Protein AF-A0A2V5P9M1-F1 (afdb_monomer)

Foldseek 3Di:
DLVVLVVDQADPAAEAEDEPPDDPVVVVSSVVSCVVNVHYYDYQYQDPPDPDPVSSVCSRVVPDDPRD

Solvent-accessible surface area (backbone atoms only — not comparable to full-atom values): 4178 Å² total; per-residue (Å²): 103,63,70,59,66,70,70,56,88,78,50,88,75,31,38,49,75,43,53,71,82,52,58,65,71,55,47,52,49,49,53,52,51,26,62,78,54,67,33,45,78,42,73,28,70,68,73,79,84,70,95,52,76,61,62,52,52,48,37,47,54,78,68,58,48,101,45,82

Mean predicted aligned error: 2.17 Å

Secondary structure (DSSP, 8-state):
-HHHHHHS---TT-EEEEETTS-HHHHHHHHHHHHHHT-EEEEEPPPSS-S-THHHHHHHHTT--TT-

pLDDT: mean 97.12, std 1.21, range [93.38, 98.38]

Radius of gyration: 12.83 Å; Cα contacts (8 Å, |Δi|>4): 75; chains: 1; bounding box: 27×23×34 Å

Sequence (68 aa):
VNTVLRSLRFHSGDELLVTDQAYNACRNALNFAAEQAGVRVVVAAVPFPLRSSDEIVQRVLDLASPRT

Nearest PDB structures (foldseek):
  9aza-assembly1_A-2  TM=9.000E-01  e=1.987E-02  Penicillium expansum
  8dl5-assembly1_A  TM=8.641E-01  e=2.777E-02  Penicillium expansum
  7rw3-assembly1_A-2  TM=7.792E-01  e=1.383E-01  Escherichia coli
  6ugh-assembly1_A  TM=3.579E-01  e=7.368E-01  Homo sapiens
  7pup-assembly1_A  TM=5.502E-01  e=8.193E+00  Arabidopsis thaliana

Structure (mmCIF, N/CA/C/O backbone):
data_AF-A0A2V5P9M1-F1
#
_entry.id   AF-A0A2V5P9M1-F1
#
loop_
_atom_site.group_PDB
_atom_site.id
_atom_site.type_symbol
_atom_site.label_atom_id
_atom_site.label_alt_id
_atom_site.label_comp_id
_atom_site.label_asym_id
_atom_site.label_entity_id
_atom_site.label_seq_id
_atom_site.pdbx_PDB_ins_code
_atom_site.Cartn_x
_atom_site.Cartn_y
_atom_site.Cartn_z
_atom_site.occupancy
_atom_site.B_iso_or_equiv
_atom_site.auth_seq_id
_atom_site.auth_comp_id
_atom_site.auth_asym_id
_atom_site.auth_atom_id
_atom_site.pdbx_PDB_model_num
ATOM 1 N N . VAL A 1 1 ? 1.774 13.492 4.437 1.00 93.69 1 VAL A N 1
ATOM 2 C CA . VAL A 1 1 ? 1.493 12.130 4.959 1.00 93.69 1 VAL A CA 1
ATOM 3 C C . VAL A 1 1 ? 0.807 12.164 6.320 1.00 93.69 1 VAL A C 1
ATOM 5 O O . VAL A 1 1 ?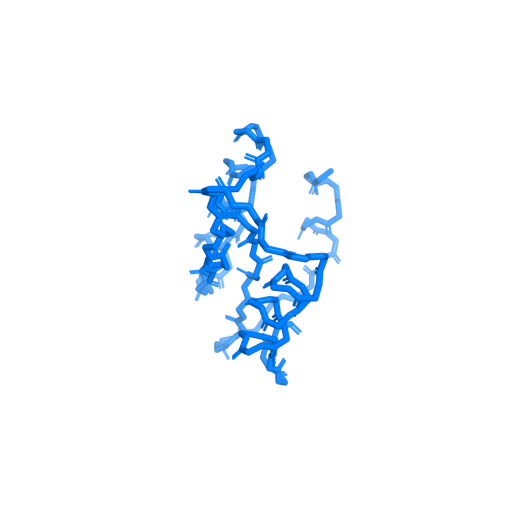 -0.356 11.802 6.365 1.00 93.69 1 VAL A O 1
ATOM 8 N N . ASN A 1 2 ? 1.440 12.668 7.391 1.00 97.38 2 ASN A N 1
ATOM 9 C CA . ASN A 1 2 ? 0.843 12.691 8.743 1.00 97.38 2 ASN A CA 1
ATOM 10 C C . ASN A 1 2 ? -0.576 13.283 8.815 1.00 97.38 2 ASN A C 1
ATOM 12 O O . ASN A 1 2 ? -1.463 12.650 9.374 1.00 97.38 2 ASN A O 1
ATOM 16 N N . THR A 1 3 ? -0.800 14.465 8.233 1.00 97.81 3 THR A N 1
ATOM 17 C CA . THR A 1 3 ? -2.120 15.120 8.245 1.00 97.81 3 THR A CA 1
ATOM 18 C C . THR A 1 3 ? -3.201 14.249 7.608 1.00 97.81 3 THR A C 1
ATOM 20 O O . THR A 1 3 ? -4.279 14.113 8.171 1.00 97.81 3 THR A O 1
ATOM 23 N N . VAL A 1 4 ? -2.890 13.614 6.471 1.00 97.56 4 VAL A N 1
ATOM 24 C CA . VAL A 1 4 ? -3.835 12.750 5.749 1.00 97.56 4 VAL A CA 1
ATOM 25 C C . VAL A 1 4 ? -4.153 11.511 6.578 1.00 97.56 4 VAL A C 1
ATOM 27 O O . VAL A 1 4 ? -5.317 11.273 6.875 1.00 97.56 4 VAL A O 1
ATOM 30 N N . LEU A 1 5 ? -3.133 10.783 7.045 1.00 97.06 5 LEU A N 1
ATOM 31 C CA . LEU A 1 5 ? -3.328 9.574 7.854 1.00 97.06 5 LEU A CA 1
ATOM 32 C C . LEU A 1 5 ? -4.143 9.844 9.126 1.00 97.06 5 LEU A C 1
ATOM 34 O O . LEU A 1 5 ? -4.956 9.017 9.514 1.00 97.06 5 LEU A O 1
ATOM 38 N N . ARG A 1 6 ? -3.962 11.011 9.756 1.00 94.12 6 ARG A N 1
ATOM 39 C CA . ARG A 1 6 ? -4.701 11.406 10.968 1.00 94.12 6 ARG A CA 1
ATOM 40 C C . ARG A 1 6 ? -6.122 11.904 10.698 1.00 94.12 6 ARG A C 1
ATOM 42 O O . ARG A 1 6 ? -6.908 11.977 11.635 1.00 94.12 6 ARG A O 1
ATOM 49 N N . SER A 1 7 ? -6.442 12.279 9.460 1.00 97.19 7 SER A N 1
ATOM 50 C CA . SER A 1 7 ? -7.797 12.702 9.076 1.00 97.19 7 SER A CA 1
ATOM 51 C C . SER A 1 7 ? -8.731 11.538 8.737 1.00 97.19 7 SER A C 1
ATOM 53 O O . SER A 1 7 ? -9.947 11.723 8.716 1.00 97.19 7 SER A O 1
ATOM 55 N N . LEU A 1 8 ? -8.178 10.352 8.473 1.00 96.19 8 LEU A N 1
ATOM 56 C CA . LEU A 1 8 ? -8.942 9.157 8.130 1.00 96.19 8 LEU A CA 1
ATOM 57 C C . LEU A 1 8 ? -9.426 8.436 9.393 1.00 96.19 8 LEU A C 1
ATOM 59 O O . LEU A 1 8 ? -8.788 8.492 10.445 1.00 96.19 8 LEU A O 1
ATOM 63 N N . ARG A 1 9 ? -10.567 7.748 9.283 1.00 95.56 9 ARG A N 1
ATOM 64 C CA . ARG A 1 9 ? -11.087 6.854 10.323 1.00 95.56 9 ARG A CA 1
ATOM 65 C C . ARG A 1 9 ? -10.882 5.417 9.875 1.00 95.56 9 ARG A C 1
ATOM 67 O O . ARG A 1 9 ? -11.471 5.011 8.880 1.00 95.56 9 ARG A O 1
ATOM 74 N N . PHE A 1 10 ? -10.070 4.688 10.623 1.00 96.31 10 PHE A N 1
ATOM 75 C CA . PHE A 1 10 ? -9.797 3.278 10.384 1.00 96.31 10 PHE A CA 1
ATOM 76 C C . PHE A 1 10 ? -10.702 2.402 11.247 1.00 96.31 10 PHE A C 1
ATOM 78 O O . PHE A 1 10 ? -11.022 2.758 12.385 1.00 96.31 10 PHE A O 1
ATOM 85 N N . HIS A 1 11 ? -11.089 1.255 10.709 1.00 95.81 11 HIS A N 1
ATOM 86 C CA . HIS A 1 11 ? -11.884 0.238 11.376 1.00 95.81 11 HIS A CA 1
ATOM 87 C C . HIS A 1 11 ? -11.085 -1.056 11.518 1.00 95.81 11 HIS A C 1
ATOM 89 O O . HIS A 1 11 ? -10.094 -1.301 10.828 1.00 95.81 11 HIS A O 1
ATOM 95 N N . SER A 1 12 ? -11.526 -1.910 12.441 1.00 95.06 12 SER A N 1
ATOM 96 C CA . SER A 1 12 ? -10.916 -3.224 12.614 1.00 95.06 12 SER A CA 1
ATOM 97 C C . SER A 1 12 ? -11.010 -4.025 11.313 1.00 95.06 12 SER A C 1
ATOM 99 O O . SER A 1 12 ? -12.097 -4.210 10.769 1.00 95.06 12 SER A O 1
ATOM 101 N N . GLY A 1 13 ? -9.862 -4.508 10.840 1.00 95.56 13 GLY A N 1
ATOM 102 C CA . GLY A 1 13 ? -9.751 -5.260 9.593 1.00 95.56 13 GLY A CA 1
ATOM 103 C C . GLY A 1 13 ? -9.301 -4.439 8.385 1.00 95.56 13 GLY A C 1
ATOM 104 O O . GLY A 1 13 ? -8.997 -5.064 7.372 1.00 95.56 13 GLY A O 1
ATOM 105 N N . ASP A 1 14 ? -9.207 -3.109 8.494 1.00 97.81 14 ASP A N 1
ATOM 106 C CA . ASP A 1 14 ? -8.645 -2.263 7.436 1.00 97.81 14 ASP A CA 1
ATOM 107 C C . ASP A 1 14 ? -7.133 -2.505 7.259 1.00 97.81 14 ASP A C 1
ATOM 109 O O . ASP A 1 14 ? -6.435 -3.056 8.124 1.00 97.81 14 ASP A O 1
ATOM 113 N N . GLU A 1 15 ? -6.619 -2.087 6.106 1.00 98.31 15 GLU A N 1
ATOM 114 C CA . GLU A 1 15 ? -5.263 -2.348 5.645 1.00 98.31 15 GLU A CA 1
ATOM 115 C C . GLU A 1 15 ? -4.643 -1.096 5.015 1.00 98.31 15 GLU A C 1
ATOM 117 O O . GLU A 1 15 ? -5.213 -0.477 4.130 1.00 98.31 15 GLU A O 1
ATOM 122 N N . LEU A 1 16 ? -3.428 -0.733 5.425 1.00 98.12 16 LEU A N 1
ATOM 123 C CA . LEU A 1 16 ? -2.653 0.330 4.788 1.00 98.12 16 LEU A CA 1
ATOM 124 C C . LEU A 1 16 ? -1.665 -0.274 3.793 1.00 98.12 16 LEU A C 1
ATOM 126 O O . LEU A 1 16 ? -0.651 -0.849 4.196 1.00 98.12 16 LEU A O 1
ATOM 130 N N . LEU A 1 17 ? -1.936 -0.122 2.497 1.00 98.25 17 LEU A N 1
ATOM 131 C CA . LEU A 1 17 ? -1.055 -0.587 1.425 1.00 98.25 17 LEU A CA 1
ATOM 132 C C . LEU A 1 17 ? 0.033 0.442 1.095 1.00 98.25 17 LEU A C 1
ATOM 134 O O . LEU A 1 17 ? -0.229 1.631 0.918 1.00 98.25 17 LEU A O 1
ATOM 138 N N . VAL A 1 18 ? 1.273 -0.024 0.978 1.00 98.31 18 VAL A N 1
ATOM 139 C CA . VAL A 1 18 ? 2.434 0.799 0.625 1.00 98.31 18 VAL A CA 1
ATOM 140 C C . VAL A 1 18 ? 3.447 -0.020 -0.174 1.00 98.31 18 VAL A C 1
ATOM 142 O O . VAL A 1 18 ? 3.539 -1.230 -0.005 1.00 98.31 18 VAL A O 1
ATOM 145 N N . THR A 1 19 ? 4.243 0.610 -1.033 1.00 98.00 19 THR A N 1
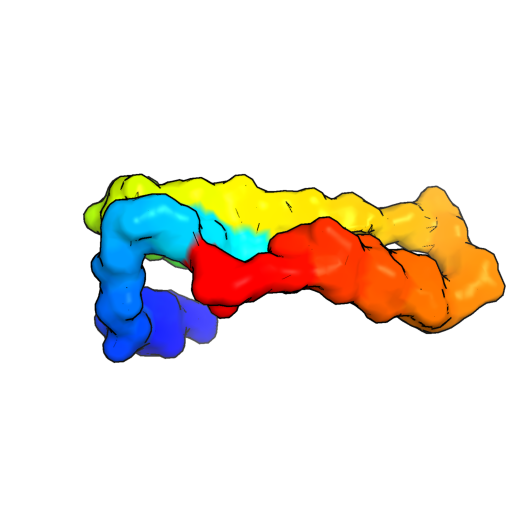ATOM 146 C CA . THR A 1 19 ? 5.350 -0.071 -1.723 1.00 98.00 19 THR A CA 1
ATOM 147 C C . THR A 1 19 ? 6.580 -0.215 -0.822 1.00 98.00 19 THR A C 1
ATOM 149 O O . THR A 1 19 ? 6.792 0.578 0.100 1.00 98.00 19 THR A O 1
ATOM 152 N N . ASP A 1 20 ? 7.446 -1.187 -1.102 1.00 97.31 20 ASP A N 1
ATOM 153 C CA . ASP A 1 20 ? 8.759 -1.318 -0.443 1.00 97.31 20 ASP A CA 1
ATOM 154 C C . ASP A 1 20 ? 9.755 -0.199 -0.814 1.00 97.31 20 ASP A C 1
ATOM 156 O O . ASP A 1 20 ? 10.710 0.040 -0.083 1.00 97.31 20 ASP A O 1
ATOM 160 N N . GLN A 1 21 ? 9.478 0.551 -1.883 1.00 95.88 21 GLN A N 1
ATOM 161 C CA . GLN A 1 21 ? 10.236 1.738 -2.303 1.00 95.88 21 GLN A CA 1
ATOM 162 C C . GLN A 1 21 ? 9.758 3.054 -1.657 1.00 95.88 21 GLN A C 1
ATOM 164 O O . GLN A 1 21 ? 10.156 4.142 -2.076 1.00 95.88 21 GLN A O 1
ATOM 169 N N . ALA A 1 22 ? 8.846 3.001 -0.681 1.00 97.00 22 ALA A N 1
ATOM 170 C CA . ALA A 1 22 ? 8.327 4.213 -0.055 1.00 97.00 22 ALA A CA 1
ATOM 171 C C . ALA A 1 22 ? 9.419 4.968 0.717 1.00 97.00 22 ALA A C 1
ATOM 173 O O . ALA A 1 22 ? 10.222 4.377 1.435 1.00 97.00 22 ALA A O 1
ATOM 174 N N . TYR A 1 23 ? 9.396 6.301 0.639 1.00 97.69 23 TYR A N 1
ATOM 175 C CA . TYR A 1 23 ? 10.310 7.134 1.417 1.00 97.69 23 TYR A CA 1
ATOM 176 C C . TYR A 1 23 ? 10.191 6.841 2.922 1.00 97.69 23 TYR A C 1
ATOM 178 O O . TYR A 1 23 ? 9.089 6.851 3.479 1.00 97.69 23 TYR A O 1
ATOM 186 N N . ASN A 1 24 ? 11.325 6.637 3.597 1.00 97.38 24 ASN A N 1
ATOM 187 C CA . ASN A 1 24 ? 11.373 6.136 4.977 1.00 97.38 24 ASN A CA 1
ATOM 188 C C . ASN A 1 24 ? 10.549 6.970 5.969 1.00 97.38 24 ASN A C 1
ATOM 190 O O . ASN A 1 24 ? 9.851 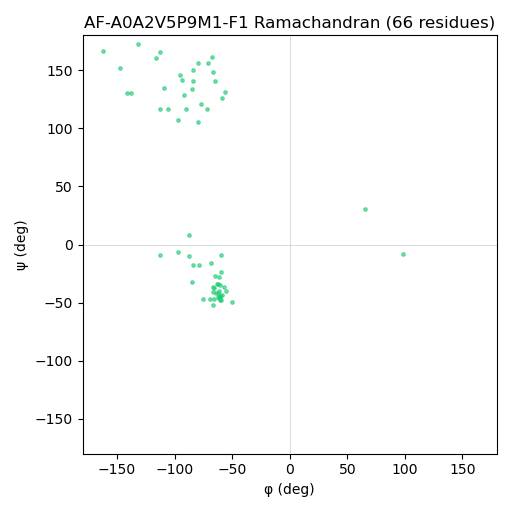6.411 6.811 1.00 97.38 24 ASN A O 1
ATOM 194 N N . ALA A 1 25 ? 10.555 8.303 5.857 1.00 97.81 25 ALA A N 1
ATOM 195 C CA . ALA A 1 25 ? 9.753 9.140 6.753 1.00 97.81 25 ALA A CA 1
ATOM 196 C C . ALA A 1 25 ? 8.241 8.936 6.539 1.00 97.81 25 ALA A C 1
ATOM 198 O O . ALA A 1 25 ? 7.468 8.930 7.498 1.00 97.81 25 ALA A O 1
ATOM 199 N N . CYS A 1 26 ? 7.817 8.725 5.289 1.00 98.06 26 CYS A N 1
ATOM 200 C CA . CYS A 1 26 ? 6.436 8.372 4.969 1.00 98.06 26 CYS A CA 1
ATOM 201 C C . CYS A 1 26 ? 6.092 6.988 5.525 1.00 98.06 26 CYS A C 1
ATOM 203 O O . CYS A 1 26 ? 5.018 6.821 6.101 1.00 98.06 26 CYS A O 1
ATOM 205 N N . ARG A 1 27 ? 7.016 6.023 5.414 1.00 98.06 27 ARG A N 1
ATOM 206 C CA . ARG A 1 27 ? 6.825 4.674 5.951 1.00 98.06 27 ARG A CA 1
ATOM 207 C C . ARG A 1 27 ? 6.697 4.668 7.475 1.00 98.06 27 ARG A C 1
ATOM 209 O O . ARG A 1 27 ? 5.807 4.005 7.994 1.00 98.06 27 ARG A O 1
ATOM 216 N N . ASN A 1 28 ? 7.504 5.458 8.180 1.00 98.19 28 ASN A N 1
ATOM 217 C CA . ASN A 1 28 ? 7.415 5.604 9.635 1.0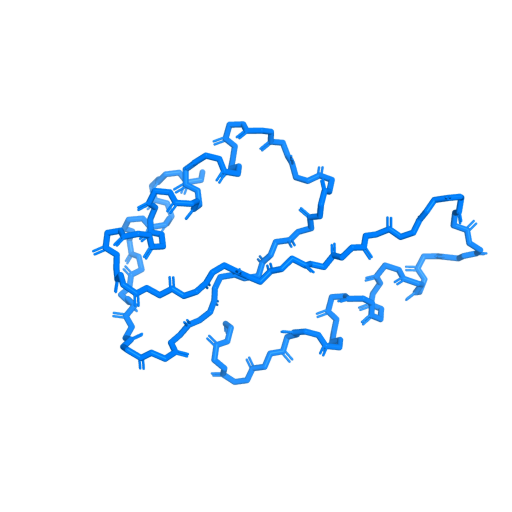0 98.19 28 ASN A CA 1
ATOM 218 C C . ASN A 1 28 ? 6.070 6.198 10.069 1.00 98.19 28 ASN A C 1
ATOM 220 O O . ASN A 1 28 ? 5.437 5.680 10.984 1.00 98.19 28 ASN A O 1
ATOM 224 N N . ALA A 1 29 ? 5.610 7.254 9.389 1.00 98.31 29 ALA A N 1
ATOM 225 C CA . ALA A 1 29 ? 4.306 7.854 9.665 1.00 98.31 29 ALA A CA 1
ATOM 226 C C . ALA A 1 29 ? 3.150 6.867 9.423 1.00 98.31 29 ALA A C 1
ATOM 228 O O . ALA A 1 29 ? 2.210 6.821 10.214 1.00 98.31 29 ALA A O 1
ATOM 229 N N . LEU A 1 30 ? 3.234 6.068 8.354 1.00 98.19 30 LEU A N 1
ATOM 230 C CA . LEU A 1 30 ? 2.256 5.031 8.024 1.00 98.19 30 LEU A CA 1
ATOM 231 C C . LEU A 1 30 ? 2.242 3.903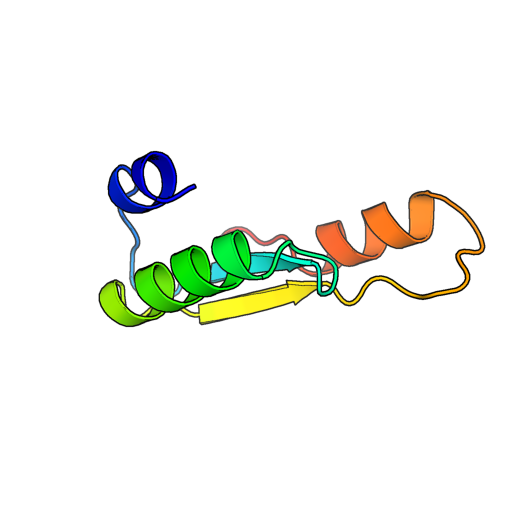 9.063 1.00 98.19 30 LEU A C 1
ATOM 233 O O . LEU A 1 30 ? 1.171 3.548 9.543 1.00 98.19 30 LEU A O 1
ATOM 237 N N . ASN A 1 31 ? 3.412 3.392 9.459 1.00 98.06 31 ASN A N 1
ATOM 238 C CA . ASN A 1 31 ? 3.529 2.359 10.493 1.00 98.06 31 ASN A CA 1
ATOM 239 C C . ASN A 1 31 ? 2.963 2.847 11.837 1.00 98.06 31 ASN A C 1
ATOM 241 O O . ASN A 1 31 ? 2.192 2.132 12.467 1.00 98.06 31 ASN A O 1
ATOM 245 N N . PHE A 1 32 ? 3.289 4.080 12.242 1.00 98.00 32 PHE A N 1
ATOM 246 C CA . PHE A 1 32 ? 2.743 4.678 13.462 1.00 98.00 32 PHE A CA 1
ATOM 247 C C . PHE A 1 32 ? 1.214 4.793 13.401 1.00 98.00 32 PHE A C 1
ATOM 249 O O . PHE A 1 32 ? 0.529 4.445 14.356 1.00 98.00 32 PHE A O 1
ATOM 256 N N . ALA A 1 33 ? 0.659 5.264 12.279 1.00 97.88 33 ALA A N 1
ATOM 257 C CA . ALA A 1 33 ? -0.791 5.364 12.119 1.00 97.88 33 ALA A CA 1
ATOM 258 C C . ALA A 1 33 ? -1.474 3.989 12.186 1.00 97.88 33 ALA A C 1
ATOM 260 O O . ALA A 1 33 ? -2.501 3.863 12.849 1.00 97.88 33 ALA A O 1
ATOM 261 N N . ALA A 1 34 ? -0.884 2.967 11.556 1.00 97.81 34 ALA A N 1
ATOM 262 C CA . ALA A 1 34 ? -1.391 1.599 11.601 1.00 97.81 34 ALA A CA 1
ATOM 263 C C . ALA A 1 34 ? -1.416 1.039 13.029 1.00 97.81 34 ALA A C 1
ATOM 265 O O . ALA A 1 34 ? -2.429 0.496 13.459 1.00 97.81 34 ALA A O 1
ATOM 266 N N . GLU A 1 35 ? -0.326 1.231 13.777 1.00 97.69 35 GLU A N 1
ATOM 267 C CA . GLU A 1 35 ? -0.213 0.808 15.174 1.00 97.69 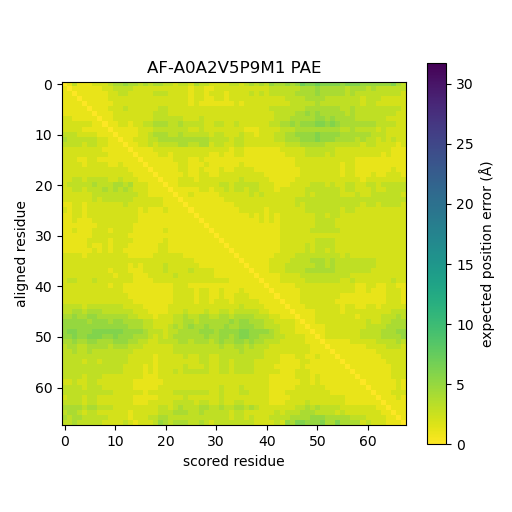35 GLU A CA 1
ATOM 268 C C . GLU A 1 35 ? -1.262 1.496 16.056 1.00 97.69 35 GLU A C 1
ATOM 270 O O . GLU A 1 35 ? -1.972 0.827 16.802 1.00 97.69 35 GLU A O 1
ATOM 275 N N . GLN A 1 36 ? -1.419 2.818 15.929 1.00 97.06 36 GLN A N 1
ATOM 276 C CA . GLN A 1 36 ? -2.412 3.572 16.703 1.00 97.06 36 GLN A CA 1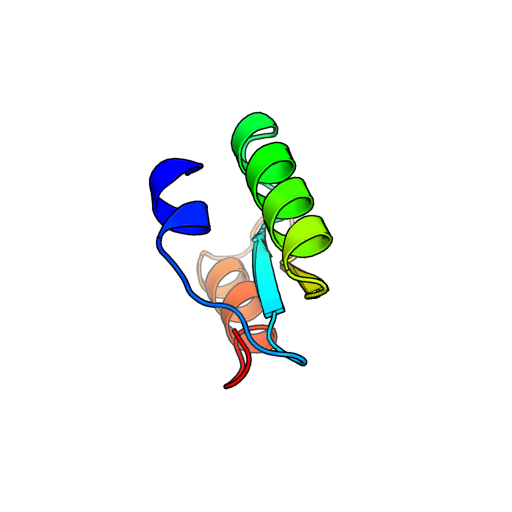
ATOM 277 C C . GLN A 1 36 ? -3.853 3.159 16.392 1.00 97.06 36 GLN A C 1
ATOM 279 O O . GLN A 1 36 ? -4.707 3.194 17.274 1.00 97.06 36 GLN A O 1
ATOM 284 N N . ALA A 1 37 ? -4.129 2.785 15.144 1.00 96.38 37 ALA A N 1
ATOM 285 C CA . ALA A 1 37 ? -5.449 2.350 14.709 1.00 96.38 37 ALA A CA 1
ATOM 286 C C . ALA A 1 37 ? -5.705 0.845 14.912 1.00 96.38 37 ALA A C 1
ATOM 288 O O . ALA A 1 37 ? -6.838 0.400 14.743 1.00 96.38 37 ALA A O 1
ATOM 289 N N . GLY A 1 38 ? -4.683 0.054 15.260 1.00 97.12 38 GLY A N 1
ATOM 290 C CA . GLY A 1 38 ? -4.794 -1.404 15.354 1.00 97.12 38 GLY A CA 1
ATOM 291 C C . GLY A 1 38 ? -5.060 -2.088 14.006 1.00 97.12 38 GLY A C 1
ATOM 292 O O . GLY A 1 38 ? -5.730 -3.119 13.966 1.00 97.12 38 GLY A O 1
ATOM 293 N N . VAL A 1 39 ? -4.563 -1.513 12.906 1.00 97.69 39 VAL A N 1
ATOM 294 C CA . VAL A 1 39 ? -4.745 -2.017 11.531 1.00 97.69 39 VAL A CA 1
ATOM 295 C C . VAL A 1 39 ? -3.434 -2.516 10.931 1.00 97.69 39 VAL A C 1
ATOM 297 O O . VAL A 1 39 ? -2.348 -2.273 11.459 1.00 97.69 39 VAL A O 1
ATOM 300 N N . ARG A 1 40 ? -3.515 -3.253 9.821 1.00 97.38 40 ARG A N 1
ATOM 301 C CA . ARG A 1 40 ? -2.353 -3.929 9.229 1.00 97.38 40 ARG A CA 1
ATOM 302 C C . ARG A 1 40 ? -1.686 -3.069 8.162 1.00 97.38 40 ARG A C 1
ATOM 304 O O . ARG A 1 40 ? -2.363 -2.466 7.342 1.00 97.38 40 ARG A O 1
ATOM 311 N N . VAL A 1 41 ? -0.354 -3.085 8.103 1.00 98.19 41 VAL A N 1
ATOM 312 C CA . VAL A 1 41 ? 0.392 -2.564 6.945 1.00 98.19 41 VAL A CA 1
ATOM 313 C C . VAL A 1 41 ? 0.648 -3.692 5.950 1.00 98.19 41 VAL A C 1
ATOM 315 O O . VAL A 1 41 ? 1.186 -4.738 6.316 1.00 98.19 41 VAL A O 1
ATOM 318 N N . VAL A 1 42 ? 0.300 -3.466 4.687 1.00 98.31 42 VAL A N 1
ATOM 319 C CA . VAL A 1 42 ? 0.536 -4.379 3.564 1.00 98.31 42 VAL A CA 1
ATOM 320 C C . VAL A 1 42 ? 1.611 -3.786 2.669 1.00 98.31 42 VAL A C 1
ATOM 322 O O . VAL A 1 42 ? 1.589 -2.592 2.377 1.00 98.31 42 VAL A O 1
ATOM 325 N N . VAL A 1 43 ? 2.576 -4.606 2.249 1.00 98.38 43 VAL A N 1
ATOM 326 C CA . VAL A 1 43 ? 3.698 -4.143 1.424 1.00 98.38 43 VAL A CA 1
ATOM 327 C C . VAL A 1 43 ? 3.626 -4.746 0.031 1.00 98.38 43 VAL A C 1
ATOM 329 O O . VAL A 1 43 ? 3.784 -5.955 -0.121 1.00 98.38 43 VAL A O 1
ATOM 332 N N . ALA A 1 44 ? 3.452 -3.895 -0.977 1.00 98.25 44 ALA A N 1
ATOM 333 C CA . ALA A 1 44 ? 3.663 -4.251 -2.372 1.00 98.25 44 ALA A CA 1
ATOM 334 C C . ALA A 1 44 ? 5.162 -4.219 -2.682 1.00 98.25 44 ALA A C 1
ATOM 336 O O . ALA A 1 44 ? 5.764 -3.148 -2.786 1.00 98.25 44 ALA A O 1
ATOM 337 N N . ALA A 1 45 ? 5.770 -5.399 -2.799 1.00 97.88 45 ALA A N 1
ATOM 338 C CA . ALA A 1 45 ? 7.165 -5.518 -3.200 1.00 97.88 45 ALA A CA 1
ATOM 339 C C . ALA A 1 45 ? 7.309 -5.179 -4.690 1.00 97.88 45 ALA A C 1
ATOM 341 O O . ALA A 1 45 ? 6.737 -5.871 -5.540 1.00 97.88 45 ALA A O 1
ATOM 342 N N . VAL A 1 46 ? 8.050 -4.117 -5.007 1.00 96.81 46 VAL A N 1
ATOM 343 C CA . VAL A 1 46 ? 8.277 -3.688 -6.389 1.00 96.81 46 VAL A CA 1
ATOM 344 C C . VAL A 1 46 ? 9.539 -4.381 -6.909 1.00 96.81 46 VAL A C 1
ATOM 346 O O . VAL A 1 46 ? 10.620 -4.153 -6.366 1.00 96.81 46 VAL A O 1
ATOM 349 N N . PRO A 1 47 ? 9.443 -5.242 -7.941 1.00 94.88 47 PRO A N 1
ATOM 350 C CA . PRO A 1 47 ? 10.605 -5.965 -8.439 1.00 94.88 47 PRO A CA 1
ATOM 351 C C . PRO A 1 47 ? 11.628 -5.016 -9.071 1.00 94.88 47 PRO A C 1
ATOM 353 O O . PRO A 1 47 ? 11.277 -3.997 -9.665 1.00 94.88 47 PRO A O 1
ATOM 356 N N . PHE A 1 48 ? 12.906 -5.380 -8.972 1.00 94.00 48 PHE A N 1
ATOM 357 C CA . PHE A 1 48 ? 13.989 -4.682 -9.654 1.00 94.00 48 PHE A CA 1
ATOM 358 C C . PHE A 1 48 ? 15.039 -5.684 -10.170 1.00 94.00 48 PHE A C 1
ATOM 360 O O . PHE A 1 48 ? 15.488 -6.528 -9.389 1.00 94.00 48 PHE A O 1
ATOM 367 N N . PRO A 1 49 ? 15.460 -5.602 -11.450 1.00 95.69 49 PRO A N 1
ATOM 368 C CA . PRO A 1 49 ? 15.003 -4.652 -12.470 1.00 95.69 49 PRO A CA 1
ATOM 369 C C . PRO A 1 49 ? 13.566 -4.932 -12.941 1.00 95.69 49 PRO A C 1
ATOM 371 O O . PRO A 1 49 ? 13.081 -6.057 -12.846 1.00 95.69 49 PRO A O 1
ATOM 374 N N . LEU A 1 50 ? 12.902 -3.900 -13.467 1.00 96.62 50 LEU A N 1
ATOM 375 C CA . LEU A 1 50 ? 11.568 -4.015 -14.061 1.00 96.62 50 LEU A CA 1
ATOM 376 C C . LEU A 1 50 ? 11.661 -4.475 -15.519 1.00 96.62 50 LEU A C 1
ATOM 378 O O . LEU A 1 50 ? 12.507 -4.006 -16.280 1.00 96.62 50 LEU A O 1
ATOM 382 N N . ARG A 1 51 ? 10.740 -5.345 -15.922 1.00 96.62 51 ARG A N 1
ATOM 383 C CA . ARG A 1 51 ? 10.488 -5.743 -17.312 1.00 96.62 51 ARG A CA 1
ATOM 384 C C . ARG A 1 51 ? 9.543 -4.768 -18.007 1.00 96.62 51 ARG A C 1
ATOM 386 O O . ARG A 1 51 ? 9.650 -4.575 -19.213 1.00 96.62 51 ARG A O 1
ATOM 393 N N . SER A 1 52 ? 8.607 -4.180 -17.259 1.00 97.75 52 SER A N 1
ATOM 394 C CA . SER A 1 52 ? 7.666 -3.155 -17.733 1.00 97.75 52 SER A CA 1
ATOM 395 C C . SER A 1 52 ? 7.042 -2.392 -16.558 1.00 97.75 52 SER A C 1
ATOM 397 O O . SER A 1 52 ? 7.122 -2.835 -15.413 1.00 97.75 52 SER A O 1
ATOM 399 N N . SER A 1 53 ? 6.379 -1.264 -16.833 1.00 97.00 53 SER A N 1
ATOM 400 C CA . SER A 1 53 ? 5.585 -0.534 -15.830 1.00 97.00 53 SER A CA 1
ATOM 401 C C . SER A 1 53 ? 4.431 -1.361 -15.261 1.00 97.00 53 SER A C 1
ATOM 403 O O . SER A 1 53 ? 4.045 -1.161 -14.109 1.00 97.00 53 SER A O 1
ATOM 405 N N . ASP A 1 54 ? 3.908 -2.309 -16.041 1.00 97.94 54 ASP A N 1
ATOM 406 C CA . ASP A 1 54 ? 2.760 -3.128 -15.653 1.00 97.94 54 ASP A CA 1
ATOM 407 C C . ASP A 1 54 ? 3.087 -4.018 -14.453 1.00 97.94 54 ASP A C 1
ATOM 409 O O . ASP A 1 54 ? 2.204 -4.299 -13.650 1.00 97.94 54 ASP A O 1
ATOM 413 N N . GLU A 1 55 ? 4.355 -4.393 -14.252 1.00 97.56 55 GLU A N 1
ATOM 414 C CA . GLU A 1 55 ? 4.763 -5.149 -13.062 1.00 97.56 55 GLU A CA 1
ATOM 415 C C . GLU A 1 55 ? 4.518 -4.365 -11.767 1.00 97.56 55 GLU A C 1
ATOM 417 O O . GLU A 1 55 ? 4.145 -4.960 -10.760 1.00 97.56 55 GLU A O 1
ATOM 422 N N . ILE A 1 56 ? 4.663 -3.036 -11.779 1.00 97.25 56 ILE A N 1
ATOM 423 C CA . ILE A 1 56 ? 4.349 -2.196 -10.613 1.00 97.25 56 ILE A CA 1
ATOM 424 C C . ILE A 1 56 ? 2.839 -2.183 -10.382 1.00 97.25 56 ILE A C 1
ATOM 426 O O . ILE A 1 56 ? 2.377 -2.372 -9.256 1.00 97.25 56 ILE A O 1
ATOM 430 N N . VAL A 1 57 ? 2.074 -1.971 -11.457 1.00 97.81 57 VAL A N 1
ATOM 431 C CA . VAL A 1 57 ? 0.611 -1.891 -11.405 1.00 97.81 57 VAL A CA 1
ATOM 432 C C . VAL A 1 57 ? 0.035 -3.193 -10.858 1.00 97.81 57 VAL A C 1
ATOM 434 O O . VAL A 1 57 ? -0.747 -3.149 -9.914 1.00 97.81 57 VAL A O 1
ATOM 437 N N . GLN A 1 58 ? 0.478 -4.342 -11.371 1.00 97.94 58 GLN A N 1
ATOM 438 C CA . GLN A 1 58 ? 0.030 -5.652 -10.896 1.00 97.94 58 GLN A CA 1
ATOM 439 C C . GLN A 1 58 ? 0.359 -5.864 -9.416 1.00 97.94 58 GLN A C 1
ATOM 441 O O . GLN A 1 58 ? -0.517 -6.244 -8.651 1.00 97.94 58 GLN A O 1
ATOM 446 N N . ARG A 1 59 ? 1.571 -5.513 -8.960 1.00 97.38 59 ARG A N 1
ATOM 447 C CA . ARG A 1 59 ? 1.939 -5.649 -7.537 1.00 97.38 59 ARG A CA 1
ATOM 448 C C . ARG A 1 59 ? 1.066 -4.830 -6.595 1.00 97.38 59 ARG A C 1
ATOM 450 O O . ARG A 1 59 ? 0.827 -5.265 -5.471 1.00 97.38 59 ARG A O 1
ATOM 457 N N . VAL A 1 60 ? 0.623 -3.652 -7.025 1.00 98.06 60 VAL A N 1
ATOM 458 C CA . VAL A 1 60 ? -0.300 -2.825 -6.241 1.00 98.06 60 VAL A CA 1
ATOM 459 C C . VAL A 1 60 ? -1.716 -3.396 -6.305 1.00 98.06 60 VAL A C 1
ATOM 461 O O . VAL A 1 60 ? -2.345 -3.539 -5.262 1.00 98.06 60 VAL A O 1
ATOM 464 N N . LEU A 1 61 ? -2.209 -3.751 -7.496 1.00 98.00 61 LEU A N 1
ATOM 465 C CA . LEU A 1 61 ? -3.572 -4.257 -7.681 1.00 98.00 61 LEU A CA 1
ATOM 466 C C . LEU A 1 61 ? -3.806 -5.619 -7.013 1.00 98.00 61 LEU A C 1
ATOM 468 O O . LEU A 1 61 ? -4.858 -5.802 -6.414 1.00 98.00 61 LEU A O 1
ATOM 472 N N . ASP A 1 62 ? -2.825 -6.525 -7.031 1.00 97.56 62 ASP A N 1
ATOM 473 C CA . ASP A 1 62 ? -2.889 -7.837 -6.364 1.00 97.56 62 ASP A CA 1
ATOM 474 C C . ASP A 1 62 ? -3.106 -7.727 -4.844 1.00 97.56 62 ASP A C 1
ATOM 476 O O . ASP A 1 62 ? -3.565 -8.670 -4.198 1.00 97.56 62 ASP A O 1
ATOM 480 N N . LEU A 1 63 ? -2.738 -6.584 -4.260 1.00 97.81 63 LEU A N 1
ATOM 481 C CA . LEU A 1 63 ? -2.812 -6.320 -2.824 1.00 97.81 63 LEU A CA 1
ATOM 482 C C . LEU A 1 63 ? -3.852 -5.256 -2.461 1.00 97.81 63 LEU A C 1
ATOM 484 O O . LEU A 1 63 ? -4.131 -5.072 -1.278 1.00 97.81 63 LEU A O 1
ATOM 488 N N . ALA A 1 64 ? -4.425 -4.567 -3.449 1.00 97.81 64 ALA A N 1
ATOM 489 C CA . ALA A 1 64 ? -5.533 -3.651 -3.242 1.00 97.81 64 ALA A CA 1
ATOM 490 C C . ALA A 1 64 ? -6.819 -4.463 -3.067 1.00 97.81 64 ALA A C 1
ATOM 492 O O . ALA A 1 64 ? -7.222 -5.230 -3.941 1.00 97.81 64 ALA A O 1
ATOM 493 N N . SER A 1 65 ? -7.476 -4.298 -1.925 1.00 96.00 65 SER A N 1
ATOM 494 C CA . SER A 1 65 ? -8.692 -5.037 -1.592 1.00 96.00 65 SER A CA 1
ATOM 495 C C . SER A 1 65 ? -9.782 -4.090 -1.088 1.00 96.00 65 SER A C 1
ATOM 497 O O . SER A 1 65 ? -9.500 -2.925 -0.823 1.00 96.00 65 SER A O 1
ATOM 499 N N . PRO A 1 66 ? -11.023 -4.564 -0.869 1.00 96.88 66 PRO A N 1
ATOM 500 C CA . PRO A 1 66 ? -12.056 -3.759 -0.212 1.00 96.88 66 PRO A CA 1
AT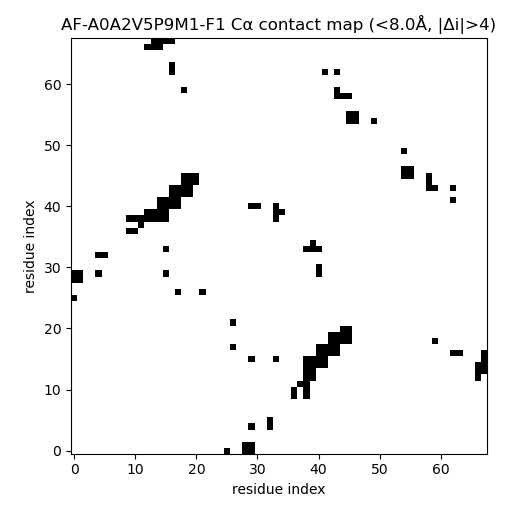OM 501 C C . PRO A 1 66 ? -11.704 -3.291 1.211 1.00 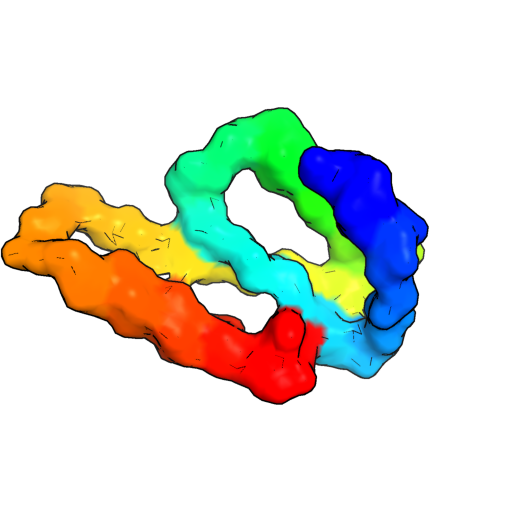96.88 66 PRO A C 1
ATOM 503 O O . PRO A 1 66 ? -12.469 -2.533 1.796 1.00 96.88 66 PRO A O 1
ATOM 506 N N . ARG A 1 67 ? -10.602 -3.790 1.789 1.00 95.25 67 ARG A N 1
ATOM 507 C CA . ARG A 1 67 ? -10.085 -3.403 3.109 1.00 95.25 67 ARG A CA 1
ATOM 508 C C . ARG A 1 67 ? -8.977 -2.349 3.034 1.00 95.25 67 ARG A C 1
ATOM 510 O O . ARG A 1 67 ? -8.510 -1.920 4.083 1.00 95.25 67 ARG A O 1
ATOM 517 N N . THR A 1 68 ? -8.513 -1.999 1.834 1.00 93.38 68 THR A N 1
ATOM 518 C CA . THR A 1 68 ? -7.439 -1.023 1.596 1.00 93.38 68 THR A CA 1
ATOM 519 C C . THR A 1 68 ? -7.979 0.391 1.427 1.00 93.38 68 THR A C 1
ATOM 521 O O . THR A 1 68 ? -9.041 0.538 0.785 1.00 93.38 68 THR A O 1
#